Protein AF-A0A4W5LBH8-F1 (afdb_monomer_lite)

Foldseek 3Di:
DDDDDPPPDPPPDDDDQDDDPAAWQDKWAFPVRQKMWTAGPVGDIWMARVVVSDTDPDPVVPVPGHTQWDFDCDDQQHVQVAAPPDPPQQWRTKTADNVQFKMWTAGPVRKIKIFTTSNRDHPGDIDID

Radius of gyration: 18.63 Å; chains: 1; bounding box: 67×42×38 Å

Secondary structure (DSSP, 8-state):
--------------------SS-EEEEEEBTTSS-EEEEETT--EEEEEGGGTEEE--HHHHHT--BS----SSSTTTGGGSPTT--S-SEEEEEE-TTSSEEEEEETTS-EEEEESS--SSS---EE-

pLDDT: mean 84.15, std 15.4, range [32.81, 96.06]

InterPro domains:
  IPR001680 WD40 repeat [PS50082] (17-48)
  IPR015943 WD40/YVTN repeat-li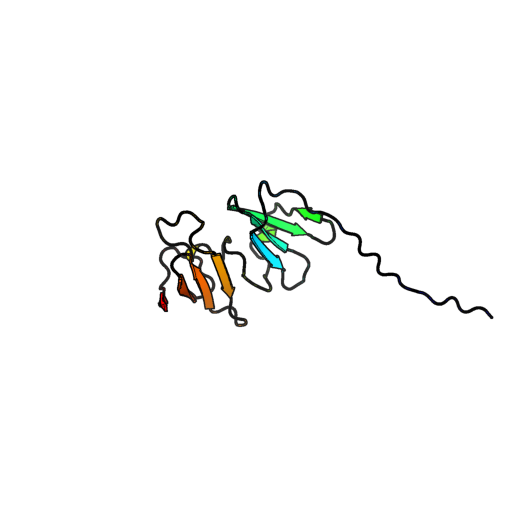ke-containing domain superfamily [G3DSA:2.130.10.10] (5-129)
  IPR036322 WD40-repeat-containing domain superfamily [SSF50978] (19-122)
  IPR050630 WD repeat Echinoderm Microtubule-associated Protein-like [PTHR13720] (16-124)
  IPR055442 EML-like, second beta-propeller domain [PF23414] (14-124)

Sequence (129 aa):
SCIPSLSVSHSLSLSVSQGHSSFITHLDWSVDSQYLVSNSGDYEILYWIPSVCKQVVSVETTRDIPWAMSNCTLGFQVFGLWPDGSDGTDINAVSRSNEKRLLVTGDDFGKVHLFSFPCSQFRVRLKIY

Structure (mmCIF, N/CA/C/O backbone):
data_AF-A0A4W5LBH8-F1
#
_entry.id   AF-A0A4W5LBH8-F1
#
loop_
_atom_site.group_PDB
_atom_site.id
_atom_site.type_symbol
_atom_site.label_atom_id
_atom_site.label_alt_id
_atom_site.label_comp_id
_atom_site.label_asym_id
_atom_site.label_entity_id
_atom_site.label_seq_id
_atom_site.pdbx_PDB_ins_code
_atom_site.Cartn_x
_atom_site.Cartn_y
_atom_site.Cartn_z
_atom_site.occupancy
_atom_site.B_iso_or_equiv
_atom_site.auth_seq_id
_atom_site.auth_comp_id
_atom_site.auth_asym_id
_atom_site.auth_atom_id
_atom_site.pdbx_PDB_model_num
ATOM 1 N N . SER A 1 1 ? -48.764 25.927 12.283 1.00 36.28 1 SER A N 1
ATOM 2 C CA . SER A 1 1 ? -48.068 24.645 12.506 1.00 36.28 1 SER A CA 1
ATOM 3 C C . SER A 1 1 ? -46.775 24.665 11.709 1.00 36.28 1 SER A C 1
ATOM 5 O O . SER A 1 1 ? -46.794 24.440 10.509 1.00 36.28 1 SER A O 1
ATOM 7 N N . CYS A 1 2 ? -45.662 25.034 12.344 1.00 32.81 2 CYS A N 1
ATOM 8 C CA . CYS A 1 2 ? -44.355 25.043 11.687 1.00 32.81 2 CYS A CA 1
ATOM 9 C C . CYS A 1 2 ? -43.719 23.659 11.845 1.00 32.81 2 CYS A C 1
ATOM 11 O O . CYS A 1 2 ? -43.471 23.228 12.968 1.00 32.81 2 CYS A O 1
ATOM 13 N N . ILE A 1 3 ? -43.486 22.964 10.732 1.00 41.03 3 ILE A N 1
ATOM 14 C CA . ILE A 1 3 ? -42.629 21.776 10.676 1.00 41.03 3 ILE A CA 1
ATOM 15 C C . ILE A 1 3 ? -41.201 22.300 10.473 1.00 41.03 3 ILE A C 1
ATOM 17 O O . ILE A 1 3 ? -40.972 22.978 9.470 1.00 41.03 3 ILE A O 1
ATOM 21 N N . PRO A 1 4 ? -40.235 22.041 11.369 1.00 47.84 4 PRO A N 1
ATOM 22 C CA . PRO A 1 4 ? -38.850 22.346 11.064 1.00 47.84 4 PRO A CA 1
ATOM 23 C C . PRO A 1 4 ? -38.328 21.287 10.090 1.00 47.84 4 PRO A C 1
ATOM 25 O O . PRO A 1 4 ? -38.247 20.103 10.412 1.00 47.84 4 PRO A O 1
ATOM 28 N N . SER A 1 5 ? -37.986 21.720 8.879 1.00 47.28 5 SER A N 1
ATOM 29 C CA . SER A 1 5 ? -37.189 20.944 7.935 1.00 47.28 5 SER A CA 1
ATOM 30 C C . SER A 1 5 ? -35.798 20.717 8.534 1.00 47.28 5 SER A C 1
ATOM 32 O O . SER A 1 5 ? -35.002 21.656 8.615 1.00 47.28 5 SER A O 1
ATOM 34 N N . LEU A 1 6 ? -35.493 19.488 8.960 1.00 41.88 6 LEU A N 1
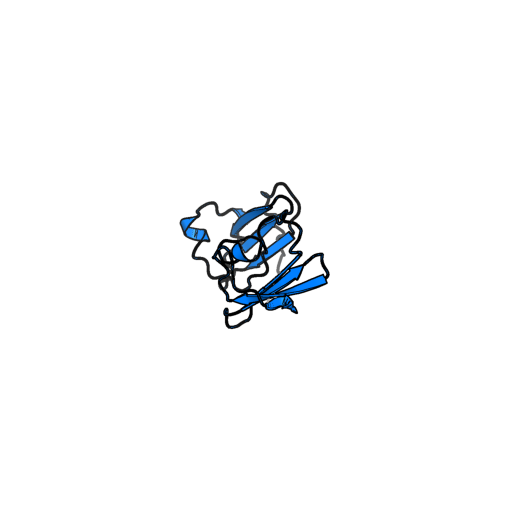ATOM 35 C CA . LEU A 1 6 ? -34.121 19.082 9.266 1.00 41.88 6 LEU A CA 1
ATOM 36 C C . LEU A 1 6 ? -33.318 19.045 7.962 1.00 41.88 6 LEU A C 1
ATOM 38 O O . LEU A 1 6 ? -33.321 18.059 7.231 1.00 41.88 6 LEU A O 1
ATOM 42 N N . SER A 1 7 ? -32.614 20.136 7.677 1.00 44.62 7 SER A N 1
ATOM 43 C CA . SER A 1 7 ? -31.465 20.111 6.781 1.00 44.62 7 SER A CA 1
ATOM 44 C C . SER A 1 7 ? -30.305 19.481 7.549 1.00 44.62 7 SER A C 1
ATOM 46 O O . SER A 1 7 ? -29.647 20.157 8.339 1.00 44.62 7 SER A O 1
ATOM 48 N N . VAL A 1 8 ? -30.055 18.187 7.344 1.00 46.69 8 VAL A N 1
ATOM 49 C CA . VAL A 1 8 ? -28.804 17.557 7.785 1.00 46.69 8 VAL A CA 1
ATOM 50 C C . VAL A 1 8 ? -27.701 18.071 6.864 1.00 46.69 8 VAL A C 1
ATOM 52 O O . VAL A 1 8 ? -27.470 17.543 5.780 1.00 46.69 8 VAL A O 1
ATOM 55 N N . SER A 1 9 ? -27.042 19.154 7.267 1.00 46.34 9 SER A N 1
ATOM 56 C CA . SER A 1 9 ? -25.793 19.568 6.643 1.00 46.34 9 SER A CA 1
ATOM 57 C C . SER A 1 9 ? -24.721 18.559 7.048 1.00 46.34 9 SER A C 1
ATOM 59 O O . SER A 1 9 ? -24.291 18.552 8.201 1.00 46.34 9 SER A O 1
ATOM 61 N N . HIS A 1 10 ? -24.288 17.699 6.126 1.00 48.00 10 HIS A N 1
ATOM 62 C CA . HIS A 1 10 ? -23.054 16.940 6.309 1.00 48.00 10 HIS A CA 1
ATOM 63 C C . HIS A 1 10 ? -21.887 17.933 6.326 1.00 48.00 10 HIS A C 1
ATOM 65 O O . HIS A 1 10 ? -21.356 18.313 5.284 1.00 48.00 10 HIS A O 1
ATOM 71 N N . SER A 1 11 ? -21.510 18.406 7.512 1.00 52.22 11 SER A N 1
ATOM 72 C CA . SER A 1 11 ? -20.252 19.115 7.698 1.00 52.22 11 SER A CA 1
ATOM 73 C C . SER A 1 11 ? -19.123 18.105 7.508 1.00 52.22 11 SER A C 1
ATOM 75 O O . SER A 1 11 ? -18.891 17.262 8.373 1.00 52.22 11 SER A O 1
ATOM 77 N N . LEU A 1 12 ? -18.437 18.165 6.368 1.00 51.41 12 LEU A N 1
ATOM 78 C CA . LEU A 1 12 ? -17.169 17.471 6.167 1.00 51.41 12 LEU A CA 1
ATOM 79 C C . LEU A 1 12 ? -16.135 18.100 7.109 1.00 51.41 12 LEU A C 1
ATOM 81 O O . LEU A 1 12 ? -15.561 19.144 6.807 1.00 51.41 12 LEU A O 1
ATOM 85 N N . SER A 1 13 ? -15.923 17.493 8.275 1.00 56.69 13 SER A N 1
ATOM 86 C CA . SER A 1 13 ? -14.786 17.826 9.128 1.00 56.69 13 SER A CA 1
ATOM 87 C C . SER A 1 13 ? -13.535 17.220 8.500 1.00 56.69 13 SER A C 1
ATOM 89 O O . SER A 1 13 ? -13.330 16.008 8.549 1.00 56.69 13 SER A O 1
ATOM 91 N N . LEU A 1 14 ? -12.710 18.060 7.878 1.00 58.81 14 LEU A N 1
ATOM 92 C CA . LEU A 1 14 ? -11.389 17.655 7.413 1.00 58.81 14 LEU A CA 1
ATOM 93 C C . LEU A 1 14 ? -10.477 17.543 8.636 1.00 58.81 14 LEU A C 1
ATOM 95 O O . LEU A 1 14 ? -10.216 18.528 9.324 1.00 58.81 14 LEU A O 1
ATOM 99 N N . SER A 1 15 ? -10.019 16.334 8.931 1.00 62.72 15 SER A N 1
ATOM 100 C CA . SER A 1 15 ? -9.021 16.077 9.966 1.00 62.72 15 SER A CA 1
ATOM 101 C C . SER A 1 15 ? -7.779 15.480 9.312 1.00 62.72 15 SER A C 1
ATOM 103 O O . SER A 1 15 ? -7.879 14.695 8.371 1.00 62.72 15 SER A O 1
ATOM 105 N N . VAL A 1 16 ? -6.604 15.919 9.762 1.00 72.88 16 VAL A N 1
ATOM 106 C CA . VAL A 1 16 ? -5.318 15.569 9.149 1.00 72.88 16 VAL A CA 1
ATOM 107 C C . VAL A 1 16 ? -4.614 14.558 10.041 1.00 72.88 16 VAL A C 1
ATOM 109 O O . VAL A 1 16 ? -4.325 14.848 11.199 1.00 72.88 16 VAL A O 1
ATOM 112 N N . SER A 1 17 ? -4.317 13.382 9.494 1.00 75.25 17 SER A N 1
ATOM 113 C CA . SER A 1 17 ? -3.412 12.429 10.138 1.00 75.25 17 SER A CA 1
ATOM 114 C C . SER A 1 17 ? -1.973 12.836 9.813 1.00 75.25 17 SER A C 1
ATOM 116 O O . SER A 1 17 ? -1.573 12.799 8.652 1.00 75.25 17 SER A O 1
ATOM 118 N N . GLN A 1 18 ? -1.218 13.285 10.820 1.00 82.31 18 GLN A N 1
ATOM 119 C CA . GLN A 1 18 ? 0.206 13.620 10.694 1.00 82.31 18 GLN A CA 1
ATOM 120 C C . GLN A 1 18 ? 1.053 12.486 11.271 1.00 82.31 18 GLN A C 1
ATOM 122 O O . GLN A 1 18 ? 0.728 11.957 12.333 1.00 82.31 18 GLN A O 1
ATOM 127 N N . GLY A 1 19 ? 2.141 12.127 10.590 1.00 86.50 19 GLY A N 1
ATOM 128 C CA . GLY A 1 19 ? 3.105 11.158 11.117 1.00 86.50 19 GLY A CA 1
ATOM 129 C C . GLY A 1 19 ? 4.148 10.688 10.111 1.00 86.50 19 GLY A C 1
ATOM 130 O O . GLY A 1 19 ? 5.246 10.356 10.529 1.00 86.50 19 GLY A O 1
ATOM 131 N N . HIS A 1 20 ? 3.842 10.714 8.812 1.00 92.50 20 HIS A N 1
ATOM 132 C CA . HIS A 1 20 ? 4.854 10.445 7.793 1.00 92.50 20 HIS A CA 1
ATOM 133 C C . HIS A 1 20 ? 5.903 11.558 7.726 1.00 92.50 20 HIS A C 1
ATOM 135 O O . HIS A 1 20 ? 5.557 12.740 7.823 1.00 92.50 20 HIS A O 1
ATOM 141 N N . SER A 1 21 ? 7.160 11.175 7.507 1.00 91.56 21 SER A N 1
ATOM 142 C CA . SER A 1 21 ? 8.287 12.112 7.368 1.00 91.56 21 SER A CA 1
ATOM 143 C C . SER A 1 21 ? 8.516 12.567 5.915 1.00 91.56 21 SER A C 1
ATOM 145 O O . SER A 1 21 ? 9.307 13.478 5.663 1.00 91.56 21 SER A O 1
ATOM 147 N N . SER A 1 22 ? 7.777 11.985 4.964 1.00 93.88 22 SER A N 1
ATOM 148 C CA . SER A 1 22 ? 7.819 12.296 3.531 1.00 93.88 22 SER A CA 1
ATOM 149 C C . SER A 1 22 ? 6.417 12.304 2.893 1.00 93.88 22 SER A C 1
ATOM 151 O O . SER A 1 22 ? 5.394 12.180 3.570 1.00 93.88 22 SER A O 1
ATOM 153 N N . PHE A 1 23 ? 6.351 12.486 1.572 1.00 92.06 23 PHE A N 1
ATOM 154 C CA . PHE A 1 23 ? 5.110 12.457 0.795 1.00 92.06 23 PHE A CA 1
ATOM 155 C C . PHE A 1 23 ? 4.512 11.044 0.730 1.00 92.06 23 PHE A C 1
ATOM 157 O O . PHE A 1 23 ? 5.239 10.054 0.680 1.00 92.06 23 PHE A O 1
ATOM 164 N N . ILE A 1 24 ? 3.179 10.953 0.697 1.00 94.06 24 ILE A N 1
ATOM 165 C CA . ILE A 1 24 ? 2.450 9.685 0.544 1.00 94.06 24 ILE A CA 1
ATOM 166 C C . ILE A 1 24 ? 2.546 9.210 -0.905 1.00 94.06 24 ILE A C 1
ATOM 168 O O . ILE A 1 24 ? 2.313 9.992 -1.826 1.00 94.06 24 ILE A O 1
ATOM 172 N N . THR A 1 25 ? 2.839 7.928 -1.100 1.00 94.94 25 THR A N 1
ATOM 173 C CA . THR A 1 25 ? 2.907 7.291 -2.421 1.00 94.94 25 THR A CA 1
ATOM 174 C C . THR A 1 25 ? 1.693 6.406 -2.681 1.00 94.94 25 THR A C 1
ATOM 176 O O . THR A 1 25 ? 1.112 6.463 -3.760 1.00 94.94 25 THR A O 1
ATOM 179 N N . HIS A 1 26 ? 1.284 5.613 -1.689 1.00 95.50 26 HIS A N 1
ATOM 180 C CA . HIS A 1 26 ? 0.218 4.620 -1.825 1.00 95.50 26 HIS A CA 1
ATOM 181 C C . HIS A 1 26 ? -0.623 4.540 -0.561 1.00 95.50 26 HIS A C 1
ATOM 183 O O . HIS A 1 26 ? -0.178 4.921 0.526 1.00 95.50 26 HIS A O 1
ATOM 189 N N . LEU A 1 27 ? -1.850 4.042 -0.708 1.00 95.44 27 LEU A N 1
ATOM 190 C CA . LEU A 1 27 ? -2.808 3.980 0.381 1.00 95.44 27 LEU A CA 1
ATOM 191 C C . LEU A 1 27 ? -3.861 2.897 0.112 1.00 95.44 27 LEU A C 1
ATOM 193 O O . LEU A 1 27 ? -4.407 2.830 -0.989 1.00 95.44 27 LEU A O 1
ATOM 197 N N . ASP A 1 28 ? -4.171 2.082 1.120 1.00 95.75 28 ASP A N 1
ATOM 198 C CA . ASP A 1 28 ? -5.206 1.047 1.050 1.00 95.75 28 ASP A CA 1
ATOM 199 C C . ASP A 1 28 ? -6.140 1.094 2.261 1.00 95.75 28 ASP A C 1
ATOM 201 O O . ASP A 1 28 ? -5.725 1.287 3.407 1.00 95.75 28 ASP A O 1
ATOM 205 N N . TRP A 1 29 ? -7.425 0.859 1.999 1.00 95.88 29 TRP A N 1
ATOM 206 C CA . TRP A 1 29 ? -8.448 0.706 3.027 1.00 95.88 29 TRP A CA 1
ATOM 207 C C . TRP A 1 29 ? -8.612 -0.756 3.429 1.00 95.88 29 TRP A C 1
ATOM 209 O O . TRP A 1 29 ? -8.522 -1.677 2.614 1.00 95.88 29 TRP A O 1
ATOM 219 N N . SER A 1 30 ? -8.901 -0.968 4.704 1.00 95.81 30 SER A N 1
ATOM 220 C CA . SER A 1 30 ? -9.431 -2.233 5.219 1.00 95.81 30 SER A CA 1
ATOM 221 C C . SER A 1 30 ? -10.832 -2.522 4.666 1.00 95.81 30 SER A C 1
ATOM 223 O O . SER A 1 30 ? -11.572 -1.612 4.295 1.00 95.81 30 SER A O 1
ATOM 225 N N . VAL A 1 31 ? -11.211 -3.802 4.611 1.00 95.25 31 VAL A N 1
ATOM 226 C CA . VAL A 1 31 ? -12.531 -4.244 4.113 1.00 95.25 31 VAL A CA 1
ATOM 227 C C . VAL A 1 31 ? -13.686 -3.643 4.921 1.00 95.25 31 VAL A C 1
ATOM 229 O O . VAL A 1 31 ? -14.733 -3.337 4.358 1.00 95.25 31 VAL A O 1
ATOM 232 N N . ASP A 1 32 ? -13.499 -3.448 6.226 1.00 95.31 32 ASP A N 1
ATOM 233 C CA . ASP A 1 32 ? -14.486 -2.859 7.140 1.00 95.31 32 ASP A CA 1
ATOM 234 C C . ASP A 1 32 ? -14.432 -1.320 7.196 1.00 95.31 32 ASP A C 1
ATOM 236 O O . ASP A 1 32 ? -15.195 -0.692 7.936 1.00 95.31 32 ASP A O 1
ATOM 240 N N . SER A 1 33 ? -13.542 -0.705 6.406 1.00 95.56 33 SER A N 1
ATOM 241 C CA . SER A 1 33 ? -13.295 0.740 6.363 1.00 95.56 33 SER A CA 1
ATOM 242 C C . SER A 1 33 ? -12.882 1.360 7.710 1.00 95.56 33 SER A C 1
ATOM 244 O O . SER A 1 33 ? -12.963 2.578 7.869 1.00 95.56 33 SER A O 1
ATOM 246 N N . GLN A 1 34 ? -12.437 0.559 8.686 1.00 95.12 34 GLN A N 1
ATOM 247 C CA . GLN A 1 34 ? -12.022 1.048 10.011 1.00 95.12 34 GLN A CA 1
ATOM 248 C C . GLN A 1 34 ? -10.550 1.448 10.068 1.00 95.12 34 GLN A C 1
ATOM 250 O O . GLN A 1 34 ? -10.153 2.267 10.897 1.00 95.12 34 GLN A O 1
ATOM 255 N N . TYR A 1 35 ? -9.751 0.873 9.179 1.00 95.44 35 TYR A N 1
ATOM 256 C CA . TYR A 1 35 ? -8.311 1.059 9.102 1.00 95.44 35 TYR A CA 1
ATOM 257 C C . TYR A 1 35 ? -7.848 1.462 7.712 1.00 95.44 35 TYR A C 1
ATOM 259 O O . TYR A 1 35 ? -8.450 1.099 6.695 1.00 95.44 35 TYR A O 1
ATOM 267 N N . LEU A 1 36 ? -6.721 2.155 7.697 1.00 95.50 36 LEU A N 1
ATOM 268 C CA . LEU A 1 36 ? -6.036 2.623 6.507 1.00 95.50 36 LEU A CA 1
ATOM 269 C C . LEU A 1 36 ? -4.542 2.346 6.671 1.00 95.50 36 LEU A C 1
ATOM 271 O O . LEU A 1 36 ? -3.999 2.553 7.755 1.00 95.50 36 LEU A O 1
ATOM 275 N N . VAL A 1 37 ? -3.889 1.862 5.620 1.00 95.75 37 VAL A N 1
ATOM 276 C CA . VAL A 1 37 ? -2.426 1.752 5.537 1.00 95.75 37 VAL A CA 1
ATOM 277 C C . VAL A 1 37 ? -1.918 2.713 4.475 1.00 95.75 37 VAL A C 1
ATOM 279 O O . VAL A 1 37 ? -2.573 2.887 3.449 1.00 95.75 37 VAL A O 1
ATOM 282 N N . SER A 1 38 ? -0.772 3.340 4.717 1.00 95.81 38 SER A N 1
ATOM 283 C CA . SER A 1 38 ? -0.114 4.236 3.768 1.00 95.81 38 SER A CA 1
ATOM 284 C C . SER A 1 38 ? 1.368 3.912 3.619 1.00 95.81 38 SER A C 1
ATOM 286 O O . SER A 1 38 ? 2.027 3.474 4.566 1.0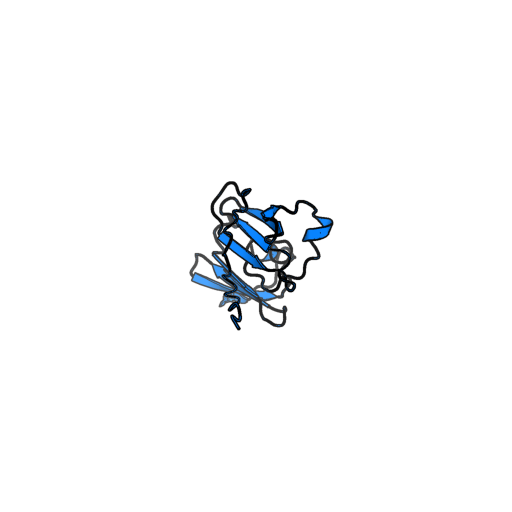0 95.81 38 SER A O 1
ATOM 288 N N . ASN A 1 39 ? 1.886 4.131 2.413 1.00 96.06 39 ASN A N 1
ATOM 289 C CA . ASN A 1 39 ? 3.315 4.126 2.118 1.00 96.06 39 ASN A CA 1
ATOM 290 C C . ASN A 1 39 ? 3.777 5.551 1.824 1.00 96.06 39 ASN A C 1
ATOM 292 O O . ASN A 1 39 ? 3.031 6.329 1.224 1.00 96.06 39 ASN A O 1
ATOM 296 N N . SER A 1 40 ? 5.007 5.876 2.204 1.00 94.56 40 SER A N 1
ATOM 297 C CA . SER A 1 40 ? 5.645 7.158 1.899 1.00 94.56 40 SER A CA 1
ATOM 298 C C . SER A 1 40 ? 6.884 7.008 1.019 1.00 94.56 40 SER A C 1
ATOM 300 O O . SER A 1 40 ? 7.394 5.906 0.813 1.00 94.56 40 SER A O 1
ATOM 302 N N . GLY A 1 41 ? 7.362 8.132 0.476 1.00 92.19 41 GLY A N 1
ATOM 303 C CA . GLY A 1 41 ? 8.542 8.192 -0.394 1.00 92.19 41 GLY A CA 1
ATOM 304 C C . GLY A 1 41 ? 9.878 7.918 0.306 1.00 92.19 41 GLY A C 1
ATOM 305 O O . GLY A 1 41 ? 10.887 7.743 -0.362 1.00 92.19 41 GLY A O 1
ATOM 306 N N . ASP A 1 42 ? 9.895 7.880 1.637 1.00 91.81 42 ASP A N 1
ATOM 307 C CA . ASP A 1 42 ? 11.022 7.456 2.479 1.00 91.81 42 ASP A CA 1
ATOM 308 C C . ASP A 1 42 ? 10.837 6.037 3.048 1.00 91.81 42 ASP A C 1
ATOM 310 O O . ASP A 1 42 ? 11.522 5.642 3.990 1.00 91.81 42 ASP A O 1
ATOM 314 N N . TYR A 1 43 ? 9.938 5.255 2.440 1.00 91.69 43 TYR A N 1
ATOM 315 C CA . TYR A 1 43 ? 9.715 3.833 2.712 1.00 91.69 43 TYR A CA 1
ATOM 316 C C . TYR A 1 43 ? 9.073 3.496 4.066 1.00 91.69 43 TYR A C 1
ATOM 318 O O . TYR A 1 43 ? 9.160 2.355 4.529 1.00 91.69 43 TYR A O 1
ATOM 326 N N . GLU A 1 44 ? 8.374 4.440 4.700 1.00 93.69 44 GLU A N 1
ATOM 327 C CA . GLU A 1 44 ? 7.597 4.148 5.906 1.00 93.69 44 GLU A CA 1
ATOM 328 C C . GLU A 1 44 ? 6.270 3.459 5.555 1.00 93.69 44 GLU A C 1
ATOM 330 O O . GLU A 1 44 ? 5.605 3.778 4.565 1.00 93.69 44 GLU A O 1
ATOM 335 N N . ILE A 1 45 ? 5.845 2.540 6.423 1.00 94.56 45 ILE A N 1
ATOM 336 C CA . ILE A 1 45 ? 4.517 1.922 6.382 1.00 94.56 45 ILE A CA 1
ATOM 337 C C . ILE A 1 45 ? 3.792 2.317 7.661 1.00 94.56 45 ILE A C 1
ATOM 339 O O . ILE A 1 45 ? 4.134 1.827 8.740 1.00 94.56 45 ILE A O 1
ATOM 343 N N . LEU A 1 46 ? 2.791 3.188 7.548 1.00 95.12 46 LEU A N 1
ATOM 344 C CA . LEU A 1 46 ? 1.997 3.630 8.692 1.00 95.12 46 LEU A CA 1
ATOM 345 C C . LEU A 1 46 ? 0.551 3.145 8.583 1.00 95.12 46 LEU A C 1
ATOM 347 O O . LEU A 1 46 ? -0.002 3.007 7.494 1.00 95.12 46 LEU A O 1
ATOM 351 N N . TYR A 1 47 ? -0.055 2.891 9.741 1.00 95.38 47 TYR A N 1
ATOM 352 C CA . TYR A 1 47 ? -1.429 2.416 9.874 1.00 95.38 47 TYR A CA 1
ATOM 353 C C . TYR A 1 47 ? -2.250 3.419 10.674 1.00 95.38 47 TYR A C 1
ATOM 355 O O . TYR A 1 47 ? -1.745 4.034 11.614 1.00 95.38 47 TYR A O 1
ATOM 363 N N . TRP A 1 48 ? -3.530 3.552 10.343 1.00 95.19 48 TRP A N 1
ATOM 364 C CA . TRP A 1 48 ? -4.376 4.626 10.853 1.00 95.19 48 TRP A CA 1
ATOM 365 C C . TRP A 1 48 ? -5.781 4.135 11.172 1.00 95.19 48 TRP A C 1
ATOM 367 O O . TRP A 1 48 ? -6.314 3.276 10.474 1.00 95.19 48 TRP A O 1
ATOM 377 N N . ILE A 1 49 ? -6.393 4.747 12.186 1.00 94.50 49 ILE A N 1
ATOM 378 C CA . ILE A 1 49 ? -7.842 4.767 12.396 1.00 94.50 49 ILE A CA 1
ATOM 379 C C . ILE A 1 49 ? -8.320 6.150 11.929 1.00 94.50 49 ILE A C 1
ATOM 381 O O . ILE A 1 49 ? -8.224 7.122 12.691 1.00 94.50 49 ILE A O 1
ATOM 385 N N . PRO A 1 50 ? -8.788 6.281 10.677 1.00 91.19 50 PRO A N 1
ATOM 386 C CA . PRO A 1 50 ? -9.068 7.578 10.068 1.00 91.19 50 PRO A CA 1
ATOM 387 C C . PRO A 1 50 ? -10.227 8.313 10.746 1.00 91.19 50 PRO A C 1
ATOM 389 O O . PRO A 1 50 ? -10.195 9.538 10.822 1.00 91.19 50 PRO A O 1
ATOM 392 N N . SER A 1 51 ? -11.196 7.590 11.323 1.00 89.88 51 SER A N 1
ATOM 393 C CA . SER A 1 51 ? -12.347 8.175 12.033 1.00 89.88 51 SER A CA 1
ATOM 394 C C . SER A 1 51 ? -11.960 9.041 13.236 1.00 89.88 51 SER A C 1
ATOM 396 O O . SER A 1 51 ? -12.705 9.945 13.602 1.00 89.88 51 SER A O 1
ATOM 398 N N . VAL A 1 52 ? -10.791 8.789 13.833 1.00 90.19 52 VAL A N 1
ATOM 399 C CA . VAL A 1 52 ? -10.244 9.566 14.959 1.00 90.19 52 VAL A CA 1
ATOM 400 C C . VAL A 1 52 ? -8.855 10.143 14.662 1.00 90.19 52 VAL A C 1
ATOM 402 O O . VAL A 1 52 ? -8.197 10.637 15.573 1.00 90.19 52 VAL A O 1
ATOM 405 N N . CYS A 1 53 ? -8.394 10.057 13.406 1.00 89.12 53 CYS A N 1
ATOM 406 C CA . CYS A 1 53 ? -7.071 10.505 12.946 1.00 89.12 53 CYS A CA 1
ATOM 407 C C . CYS A 1 53 ? -5.913 10.051 13.846 1.00 89.12 53 CYS A C 1
ATOM 409 O O . CYS A 1 53 ? -4.999 10.816 14.155 1.00 89.12 53 CYS A O 1
ATOM 411 N N . LYS A 1 54 ? -5.963 8.789 14.288 1.00 91.12 54 LYS A N 1
ATOM 412 C CA . LYS A 1 54 ? -4.962 8.213 15.190 1.00 91.12 54 LYS A CA 1
ATOM 413 C C . LYS A 1 54 ? -4.134 7.159 14.475 1.00 91.12 54 LYS A C 1
ATOM 415 O O . LYS A 1 54 ? -4.683 6.259 13.843 1.00 91.12 54 LYS A O 1
ATOM 420 N N . GLN A 1 55 ? -2.820 7.231 14.644 1.00 93.44 55 GLN A N 1
ATOM 421 C CA . GLN A 1 55 ? -1.905 6.194 14.185 1.00 93.44 55 GLN A CA 1
ATOM 422 C C . GLN A 1 55 ? -2.040 4.919 15.035 1.00 93.44 55 GLN A C 1
ATOM 424 O O . GLN A 1 55 ? -2.115 4.971 16.268 1.00 93.44 55 GLN A O 1
ATOM 429 N N . VAL A 1 56 ? -2.041 3.762 14.376 1.00 93.69 56 VAL A N 1
ATOM 430 C CA . VAL A 1 56 ? -1.990 2.439 15.003 1.00 93.69 56 VAL A CA 1
ATOM 431 C C . VAL A 1 56 ? -0.549 1.946 14.978 1.00 93.69 56 VAL A C 1
ATOM 433 O O . VAL A 1 56 ? 0.012 1.703 13.916 1.00 93.69 56 VAL A O 1
ATOM 436 N N . VAL A 1 57 ? 0.043 1.782 16.159 1.00 91.38 57 VAL A N 1
ATOM 437 C CA . VAL A 1 57 ? 1.435 1.313 16.321 1.00 91.38 57 VAL A CA 1
ATOM 438 C C . VAL A 1 57 ? 1.533 -0.169 16.701 1.00 91.38 57 VAL A C 1
ATOM 440 O O . VAL A 1 57 ? 2.619 -0.740 16.711 1.00 91.38 57 VAL A O 1
ATOM 443 N N . SER A 1 58 ? 0.403 -0.806 17.025 1.00 90.75 58 SER A N 1
ATOM 444 C CA . SER A 1 58 ? 0.350 -2.219 17.413 1.00 90.75 58 SER A CA 1
ATOM 445 C C . SER A 1 58 ? 0.498 -3.128 16.193 1.00 90.75 58 SER A C 1
ATOM 447 O O . SER A 1 58 ? -0.420 -3.229 15.381 1.00 90.75 58 SER A O 1
ATOM 449 N N . VAL A 1 59 ? 1.632 -3.826 16.097 1.00 83.62 59 VAL A N 1
ATOM 450 C CA . VAL A 1 59 ? 1.915 -4.791 15.020 1.00 83.62 59 VAL A CA 1
ATOM 451 C C . VAL A 1 59 ? 0.939 -5.969 15.043 1.00 83.62 59 VAL A C 1
ATOM 453 O O . VAL A 1 59 ? 0.496 -6.423 13.991 1.00 83.62 59 VAL A O 1
ATOM 456 N N . GLU A 1 60 ? 0.571 -6.449 16.233 1.00 85.56 60 GLU A N 1
ATOM 457 C CA . GLU A 1 60 ? -0.388 -7.551 16.392 1.00 85.56 60 GLU A CA 1
ATOM 458 C C . GLU A 1 60 ? -1.750 -7.194 15.795 1.00 85.56 60 GLU A C 1
ATOM 460 O O . GLU A 1 60 ? -2.395 -8.029 15.169 1.00 85.56 60 GLU A O 1
ATOM 465 N N . THR A 1 61 ? -2.165 -5.933 15.942 1.00 86.25 61 THR A N 1
ATOM 466 C CA . THR A 1 61 ? -3.411 -5.441 15.356 1.00 86.25 61 THR A CA 1
ATOM 467 C C . THR A 1 61 ? -3.294 -5.303 13.845 1.00 86.25 61 THR A C 1
ATOM 469 O O . THR A 1 61 ? -4.213 -5.698 13.140 1.00 86.25 61 THR A O 1
ATOM 472 N N . THR A 1 62 ? -2.193 -4.744 13.334 1.00 87.44 62 THR A N 1
ATOM 473 C CA . THR A 1 62 ? -2.088 -4.345 11.922 1.00 87.44 62 THR A CA 1
ATOM 474 C C . THR A 1 62 ? -1.751 -5.489 10.971 1.00 87.44 62 THR A C 1
ATOM 476 O O . THR A 1 62 ? -2.144 -5.441 9.805 1.00 87.44 62 THR A O 1
ATOM 479 N N . ARG A 1 63 ? -1.076 -6.540 11.455 1.00 85.62 63 ARG A N 1
ATOM 480 C CA . ARG A 1 63 ? -0.672 -7.701 10.645 1.00 85.62 63 ARG A CA 1
ATOM 481 C C . ARG A 1 63 ? -1.858 -8.456 10.045 1.00 85.62 63 ARG A C 1
ATOM 483 O O . ARG A 1 63 ? -1.790 -8.877 8.892 1.00 85.62 63 ARG A O 1
ATOM 490 N N . ASP A 1 64 ? -2.918 -8.627 10.830 1.00 87.31 64 ASP A N 1
ATOM 491 C CA . ASP A 1 64 ? -4.031 -9.523 10.503 1.00 87.31 64 ASP A CA 1
ATOM 492 C C . ASP A 1 64 ? -5.251 -8.765 9.929 1.00 87.31 64 ASP A C 1
ATOM 494 O O . ASP A 1 64 ? -6.319 -9.348 9.734 1.00 87.31 64 ASP A O 1
ATOM 498 N N . ILE A 1 65 ? -5.095 -7.471 9.607 1.00 91.81 65 ILE A N 1
ATOM 499 C CA . ILE A 1 65 ? -6.155 -6.655 8.998 1.00 91.81 65 ILE A CA 1
ATOM 500 C C . ILE A 1 65 ? -6.437 -7.141 7.567 1.00 91.81 65 ILE A C 1
ATOM 502 O O . ILE A 1 65 ? -5.532 -7.172 6.725 1.00 91.81 65 ILE A O 1
ATOM 506 N N . PRO A 1 66 ? -7.697 -7.474 7.229 1.00 92.38 66 PRO A N 1
ATOM 507 C CA . PRO A 1 66 ? -8.070 -7.775 5.858 1.00 92.38 66 PRO A CA 1
ATOM 508 C C . PRO A 1 66 ? -8.170 -6.482 5.037 1.00 92.38 66 PRO A C 1
ATOM 510 O O . PRO A 1 66 ? -9.110 -5.701 5.186 1.00 92.38 66 PRO A O 1
ATOM 513 N N . TRP A 1 67 ? -7.227 -6.282 4.117 1.00 93.19 67 TRP A N 1
ATOM 514 C CA . TRP A 1 67 ? -7.229 -5.145 3.192 1.00 93.19 67 TRP A CA 1
ATOM 515 C C . TRP A 1 67 ? -8.187 -5.355 2.008 1.00 93.19 67 TRP A C 1
ATOM 517 O O . TRP A 1 67 ? -8.241 -6.439 1.399 1.00 93.19 67 TRP A O 1
ATOM 527 N N . ALA A 1 68 ? -8.956 -4.311 1.685 1.00 92.06 68 ALA A N 1
ATOM 528 C CA . ALA A 1 68 ? -9.894 -4.297 0.565 1.00 92.06 68 ALA A CA 1
ATOM 529 C C . ALA A 1 68 ? -9.141 -4.392 -0.766 1.00 92.06 68 ALA A C 1
ATOM 531 O O . ALA A 1 68 ? -9.434 -5.253 -1.599 1.00 92.06 68 ALA A O 1
ATOM 532 N N . MET A 1 69 ? -8.103 -3.572 -0.909 1.00 84.88 69 MET A N 1
ATOM 533 C CA . MET A 1 69 ? -7.167 -3.575 -2.030 1.00 84.88 69 MET A CA 1
ATOM 534 C C . MET A 1 69 ? -5.746 -3.879 -1.536 1.00 84.88 69 MET A C 1
ATOM 536 O O . MET A 1 69 ? -5.518 -4.081 -0.343 1.00 84.88 69 MET A O 1
ATOM 540 N N . SER A 1 70 ? -4.813 -4.048 -2.468 1.00 87.69 70 SER A N 1
ATOM 541 C CA . SER A 1 70 ? -3.384 -4.188 -2.162 1.00 87.69 70 SER A CA 1
ATOM 542 C C . SER A 1 70 ? -2.615 -3.446 -3.246 1.00 87.69 70 SER A C 1
ATOM 544 O O . SER A 1 70 ? -2.025 -4.062 -4.133 1.00 87.69 70 SER A O 1
ATOM 546 N N . ASN A 1 71 ? -2.757 -2.125 -3.207 1.00 90.81 71 ASN A N 1
ATOM 547 C CA . ASN A 1 71 ? -2.105 -1.166 -4.084 1.00 90.81 71 ASN A CA 1
ATOM 548 C C . ASN A 1 71 ? -0.830 -0.592 -3.450 1.00 90.81 71 ASN A C 1
ATOM 550 O O . ASN A 1 71 ? -0.004 -0.039 -4.162 1.00 90.81 71 ASN A O 1
ATOM 554 N N . CYS A 1 72 ? -0.642 -0.727 -2.136 1.00 93.44 72 CYS A N 1
ATOM 555 C CA . CYS A 1 72 ? 0.619 -0.418 -1.467 1.00 93.44 72 CYS A CA 1
ATOM 556 C C . CYS A 1 72 ? 1.750 -1.328 -1.966 1.00 93.44 72 CYS A C 1
ATOM 558 O O . CYS A 1 72 ? 1.653 -2.553 -1.869 1.00 93.44 72 CYS A O 1
ATOM 560 N N . THR A 1 73 ? 2.832 -0.732 -2.472 1.00 93.69 73 THR A N 1
ATOM 561 C CA . THR A 1 73 ? 4.030 -1.450 -2.945 1.00 93.69 73 THR A CA 1
ATOM 562 C C . THR A 1 73 ? 4.906 -1.948 -1.793 1.00 93.69 73 THR A C 1
ATOM 564 O O . THR A 1 73 ? 5.705 -2.870 -1.972 1.00 93.69 73 THR A O 1
ATOM 567 N N . LEU A 1 74 ? 4.723 -1.399 -0.589 1.00 91.81 74 LEU A N 1
ATOM 568 C CA . LEU A 1 74 ? 5.411 -1.804 0.632 1.00 91.81 74 LEU A CA 1
ATOM 569 C C . LEU A 1 74 ? 4.420 -2.451 1.605 1.00 91.81 74 LEU A C 1
ATOM 571 O O . LEU A 1 74 ? 3.434 -1.844 2.032 1.00 91.81 74 LEU A O 1
ATOM 575 N N . GLY A 1 75 ? 4.702 -3.693 1.996 1.00 90.81 75 GLY A N 1
ATOM 576 C CA . GLY A 1 75 ? 3.879 -4.436 2.944 1.00 90.81 75 GLY A CA 1
ATOM 577 C C . GLY A 1 75 ? 4.256 -5.911 3.036 1.00 90.81 75 GLY A C 1
ATOM 578 O O . GLY A 1 75 ? 4.826 -6.493 2.116 1.00 90.81 75 GLY A O 1
ATOM 579 N N . PHE A 1 76 ? 3.892 -6.558 4.144 1.00 88.38 76 PHE A N 1
ATOM 580 C CA . PHE A 1 76 ? 4.249 -7.962 4.393 1.00 88.38 76 PHE A CA 1
ATOM 581 C C . PHE A 1 76 ? 3.671 -8.946 3.353 1.00 88.38 76 PHE A C 1
ATOM 583 O O . PHE A 1 76 ? 4.259 -9.981 3.041 1.00 88.38 76 PHE A O 1
ATOM 590 N N . GLN A 1 77 ? 2.513 -8.630 2.776 1.00 89.12 77 GLN A N 1
ATOM 591 C CA . GLN A 1 77 ? 1.865 -9.483 1.772 1.00 89.12 77 GLN A CA 1
ATOM 592 C C . GLN A 1 77 ? 2.474 -9.334 0.367 1.00 89.12 77 GLN A C 1
ATOM 594 O O . GLN A 1 77 ? 2.122 -10.102 -0.529 1.00 89.12 77 GLN A O 1
ATOM 599 N N . VAL A 1 78 ? 3.356 -8.347 0.171 1.00 91.06 78 VAL A N 1
ATOM 600 C CA . VAL A 1 78 ? 3.832 -7.905 -1.147 1.00 91.06 78 VAL A CA 1
ATOM 601 C C . VAL A 1 78 ? 5.346 -7.660 -1.211 1.00 91.06 78 VAL A C 1
ATOM 603 O O . VAL A 1 78 ? 5.856 -7.318 -2.269 1.00 91.06 78 VAL A O 1
ATOM 606 N N . PHE A 1 79 ? 6.106 -7.848 -0.126 1.00 90.38 79 PHE A N 1
ATOM 607 C CA . PHE A 1 79 ? 7.542 -7.524 -0.125 1.00 90.38 79 PHE A CA 1
ATOM 608 C C . PHE A 1 79 ? 8.359 -8.341 -1.140 1.00 90.38 79 PHE A C 1
ATOM 610 O O . PHE A 1 79 ? 9.396 -7.876 -1.596 1.00 90.38 79 PHE A O 1
ATOM 617 N N . GLY A 1 80 ? 7.894 -9.532 -1.527 1.00 89.56 80 GLY A N 1
ATOM 618 C CA . GLY A 1 80 ? 8.545 -10.375 -2.532 1.00 89.56 80 GLY A CA 1
ATOM 619 C C . GLY A 1 80 ? 8.421 -9.859 -3.969 1.00 89.56 80 GLY A C 1
ATOM 620 O O . GLY A 1 80 ? 8.960 -10.487 -4.878 1.00 89.56 80 GLY A O 1
ATOM 621 N N . LEU A 1 81 ? 7.700 -8.753 -4.194 1.00 89.81 81 LEU A N 1
ATOM 622 C CA . LEU A 1 81 ? 7.646 -8.075 -5.491 1.00 89.81 81 LEU A CA 1
ATOM 623 C C . LEU A 1 81 ? 9.000 -7.465 -5.874 1.00 89.81 81 LEU A C 1
ATOM 625 O O . LEU A 1 81 ? 9.333 -7.432 -7.056 1.00 89.81 81 LEU A O 1
ATOM 629 N N . TRP A 1 82 ? 9.766 -7.011 -4.881 1.00 89.19 82 TRP A N 1
ATOM 630 C CA . TRP A 1 82 ? 11.022 -6.294 -5.067 1.00 89.19 82 TRP A CA 1
ATOM 631 C C . TRP A 1 82 ? 12.171 -7.274 -5.364 1.00 89.19 82 TRP A C 1
ATOM 633 O O . TRP A 1 82 ? 12.462 -8.139 -4.530 1.00 89.19 82 TRP A O 1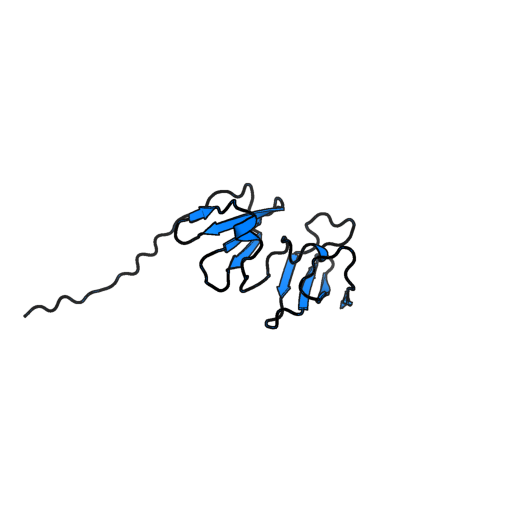
ATOM 643 N N . PRO A 1 83 ? 12.813 -7.193 -6.546 1.00 83.25 83 PRO A N 1
ATOM 644 C CA . PRO A 1 83 ? 13.916 -8.079 -6.904 1.00 83.25 83 PRO A CA 1
ATOM 645 C C . PRO A 1 83 ? 15.203 -7.749 -6.132 1.00 83.25 83 PRO A C 1
ATOM 647 O O . PRO A 1 83 ? 15.392 -6.637 -5.637 1.00 83.25 83 PRO A O 1
ATOM 650 N N . ASP A 1 84 ? 16.116 -8.723 -6.067 1.00 82.12 84 ASP A N 1
ATOM 651 C CA . ASP A 1 84 ? 17.436 -8.537 -5.455 1.00 82.12 84 ASP A CA 1
ATOM 652 C C . ASP A 1 84 ? 18.178 -7.371 -6.139 1.00 82.12 84 ASP A C 1
ATOM 654 O O . ASP A 1 84 ? 18.353 -7.367 -7.358 1.00 82.12 84 ASP A O 1
ATOM 658 N N . GLY A 1 85 ? 18.634 -6.398 -5.346 1.00 80.75 85 GLY A N 1
ATOM 659 C CA . GLY A 1 85 ? 19.340 -5.212 -5.842 1.00 80.75 85 GLY A CA 1
ATOM 660 C C . GLY A 1 85 ? 18.441 -4.043 -6.250 1.00 80.75 85 GLY A C 1
ATOM 661 O O . GLY A 1 85 ? 18.981 -3.032 -6.689 1.00 80.75 85 GLY A O 1
ATOM 662 N N . SER A 1 86 ? 17.119 -4.156 -6.081 1.00 84.62 86 SER A N 1
ATOM 663 C CA . SER A 1 86 ? 16.209 -3.021 -6.240 1.00 84.62 86 SER A CA 1
ATOM 664 C C . SER A 1 86 ? 16.471 -1.941 -5.193 1.00 84.62 86 SER A C 1
ATOM 666 O O . SER A 1 86 ? 16.730 -2.247 -4.026 1.00 84.62 86 SER A O 1
ATOM 668 N N . ASP A 1 87 ? 16.389 -0.678 -5.605 1.00 82.75 87 ASP A N 1
ATOM 669 C CA . ASP A 1 87 ? 16.644 0.482 -4.745 1.00 82.75 87 ASP A CA 1
ATOM 670 C C . ASP A 1 87 ? 15.385 1.040 -4.055 1.00 82.75 87 ASP A C 1
ATOM 672 O O . ASP A 1 87 ? 15.465 2.017 -3.306 1.00 82.75 87 ASP A O 1
ATOM 676 N N . GLY A 1 88 ? 14.233 0.396 -4.277 1.00 82.31 88 GLY A N 1
ATOM 677 C CA . GLY A 1 88 ? 12.937 0.802 -3.737 1.00 82.31 88 GLY A CA 1
ATOM 678 C C . GLY A 1 88 ? 12.149 1.759 -4.637 1.00 82.31 88 GLY A C 1
ATOM 679 O O . GLY A 1 88 ? 10.997 2.052 -4.327 1.00 82.31 88 GLY A O 1
ATOM 680 N N . THR A 1 89 ? 12.707 2.204 -5.765 1.00 83.94 89 THR A N 1
ATOM 681 C CA . THR A 1 89 ? 11.993 3.055 -6.734 1.00 83.94 89 THR A CA 1
ATOM 682 C C . THR A 1 89 ? 11.502 2.292 -7.957 1.00 83.94 89 THR A C 1
ATOM 684 O O . THR A 1 89 ? 10.494 2.675 -8.539 1.00 83.94 89 THR A O 1
ATOM 687 N N . ASP A 1 90 ? 12.117 1.144 -8.259 1.00 86.50 90 ASP A N 1
ATOM 688 C CA . ASP A 1 90 ? 11.836 0.374 -9.475 1.00 86.50 90 ASP A CA 1
ATOM 689 C C . ASP A 1 90 ? 10.356 0.005 -9.676 1.00 86.50 90 ASP A C 1
ATOM 691 O O . ASP A 1 90 ? 9.919 -0.120 -10.817 1.00 86.50 90 ASP A O 1
ATOM 695 N N . ILE A 1 91 ? 9.577 -0.216 -8.606 1.00 90.19 91 ILE A N 1
ATOM 696 C CA . ILE A 1 91 ? 8.155 -0.590 -8.690 1.00 90.19 91 ILE A CA 1
ATOM 697 C C . ILE A 1 91 ? 7.271 0.615 -8.377 1.00 90.19 91 ILE A C 1
ATOM 699 O O . ILE A 1 91 ? 7.131 1.029 -7.226 1.00 90.19 91 ILE A O 1
ATOM 703 N N . ASN A 1 92 ? 6.575 1.094 -9.405 1.00 92.12 92 ASN A N 1
ATOM 704 C CA . ASN A 1 92 ? 5.729 2.285 -9.331 1.00 92.12 92 ASN A CA 1
ATOM 705 C C . ASN A 1 92 ? 4.302 2.012 -8.876 1.00 92.12 92 ASN A C 1
ATOM 707 O O . ASN A 1 92 ? 3.640 2.892 -8.335 1.00 92.12 92 ASN A O 1
ATOM 711 N N . ALA A 1 93 ? 3.791 0.825 -9.190 1.00 92.38 93 ALA A N 1
ATOM 712 C CA . ALA A 1 93 ? 2.408 0.474 -8.933 1.00 92.38 93 ALA A CA 1
ATOM 713 C C . ALA A 1 93 ? 2.263 -1.031 -8.755 1.00 92.38 93 ALA A C 1
ATOM 715 O O . ALA A 1 93 ? 2.913 -1.827 -9.440 1.00 92.38 93 ALA A O 1
ATOM 716 N N . VAL A 1 94 ? 1.334 -1.414 -7.885 1.00 94.44 94 VAL A N 1
ATOM 717 C CA . VAL A 1 94 ? 0.857 -2.785 -7.739 1.00 94.44 94 VAL A CA 1
ATOM 718 C C . VAL A 1 94 ? -0.667 -2.803 -7.758 1.00 94.44 94 VAL A C 1
ATOM 720 O O . VAL A 1 94 ? -1.323 -1.858 -7.329 1.00 94.44 94 VAL A O 1
ATOM 723 N N . SER A 1 95 ? -1.245 -3.878 -8.283 1.00 94.00 95 SER A N 1
ATOM 724 C CA . SER A 1 95 ? -2.676 -4.136 -8.180 1.00 94.00 95 SER A CA 1
ATOM 725 C C . SER A 1 95 ? -2.943 -5.617 -7.954 1.00 94.00 95 SER A C 1
ATOM 727 O O . SER A 1 95 ? -2.310 -6.485 -8.561 1.00 94.00 95 SER A O 1
ATOM 729 N N . ARG A 1 96 ? -3.902 -5.920 -7.077 1.00 94.50 96 ARG A N 1
ATOM 730 C CA . ARG A 1 96 ? -4.309 -7.288 -6.742 1.00 94.50 96 ARG A CA 1
ATOM 731 C C . ARG A 1 96 ? -5.601 -7.668 -7.445 1.00 94.50 96 ARG A C 1
ATOM 733 O O . ARG A 1 96 ? -6.562 -6.910 -7.449 1.00 94.50 96 ARG A O 1
ATOM 740 N N . SER A 1 97 ? -5.667 -8.903 -7.936 1.00 93.19 97 SER A N 1
ATOM 741 C CA . SER A 1 97 ? -6.915 -9.493 -8.433 1.00 93.19 97 SER A CA 1
ATOM 742 C C . SER A 1 97 ? -8.012 -9.507 -7.357 1.00 93.19 97 SER A C 1
ATOM 744 O O . SER A 1 97 ? -7.714 -9.798 -6.195 1.00 93.19 97 SER A O 1
ATOM 746 N N . ASN A 1 98 ? -9.276 -9.349 -7.756 1.00 89.56 98 ASN A N 1
ATOM 747 C CA . ASN A 1 98 ? -10.435 -9.420 -6.849 1.00 89.56 98 ASN A CA 1
ATOM 748 C C . ASN A 1 98 ? -10.511 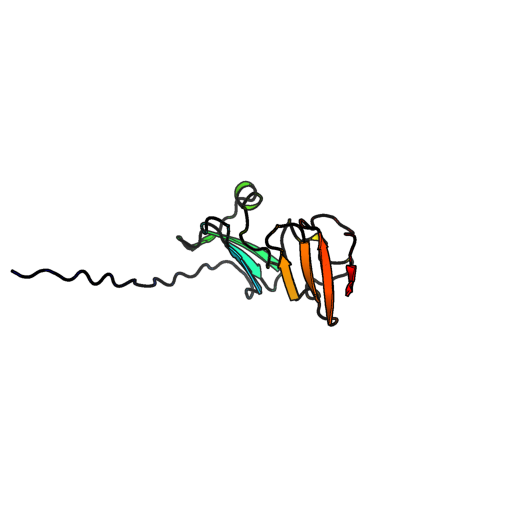-10.743 -6.064 1.00 89.56 98 ASN A C 1
ATOM 750 O O . ASN A 1 98 ? -10.767 -10.734 -4.864 1.00 89.56 98 ASN A O 1
ATOM 754 N N . GLU A 1 99 ? -10.170 -11.864 -6.710 1.00 90.44 99 GLU A N 1
ATOM 755 C CA . GLU A 1 99 ? -10.117 -13.206 -6.100 1.00 90.44 99 GLU A CA 1
ATOM 756 C C . GLU A 1 99 ? -8.906 -13.420 -5.172 1.00 90.44 99 GLU A C 1
ATOM 758 O O . GLU A 1 99 ? -8.662 -14.529 -4.702 1.00 90.44 99 GLU A O 1
ATOM 763 N N . LYS A 1 100 ? -8.105 -12.374 -4.9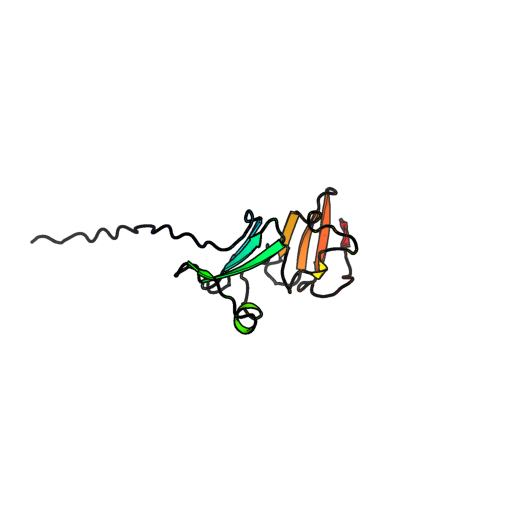22 1.00 90.06 100 LYS A N 1
ATOM 764 C CA . LYS A 1 100 ? -6.943 -12.388 -4.017 1.00 90.06 100 LYS A CA 1
ATOM 765 C C . LYS A 1 100 ? -5.930 -13.495 -4.335 1.00 90.06 100 LYS A C 1
ATOM 767 O O . LYS A 1 100 ? -5.338 -14.072 -3.431 1.00 90.06 100 LYS A O 1
ATOM 772 N N . ARG A 1 101 ? -5.726 -13.799 -5.621 1.00 91.75 101 ARG A N 1
ATOM 773 C CA . ARG A 1 101 ? -4.829 -14.876 -6.070 1.00 91.75 101 ARG A CA 1
ATOM 774 C C . ARG A 1 101 ? -3.620 -14.383 -6.858 1.00 91.75 101 ARG A C 1
ATOM 776 O O . ARG A 1 101 ? -2.611 -15.082 -6.898 1.00 91.75 101 ARG A O 1
ATOM 783 N N . LEU A 1 102 ? -3.710 -13.210 -7.480 1.00 93.62 102 LEU A N 1
ATOM 784 C CA . LEU A 1 102 ? -2.668 -12.653 -8.341 1.00 93.62 102 LEU A CA 1
ATOM 785 C C . LEU A 1 102 ? -2.354 -11.199 -7.975 1.00 93.62 102 LEU A C 1
ATOM 787 O O . LEU A 1 102 ? -3.232 -10.472 -7.503 1.00 93.62 102 LEU A O 1
ATOM 791 N N . LEU A 1 103 ? -1.118 -10.792 -8.251 1.00 94.06 103 LEU A N 1
ATOM 792 C CA . LEU A 1 103 ? -0.648 -9.407 -8.244 1.00 94.06 103 LEU A CA 1
ATOM 793 C C . LEU A 1 103 ? -0.051 -9.064 -9.603 1.00 94.06 103 LEU A C 1
ATOM 795 O O . LEU A 1 103 ? 0.617 -9.901 -10.211 1.00 94.06 103 LEU A O 1
ATOM 799 N N . VAL A 1 104 ? -0.249 -7.825 -10.032 1.00 94.38 104 VAL A N 1
ATOM 800 C CA . VAL A 1 104 ? 0.441 -7.223 -11.170 1.00 94.38 104 VAL A CA 1
ATOM 801 C C . VAL A 1 104 ? 1.253 -6.034 -10.682 1.00 94.38 104 VAL A C 1
ATOM 803 O O . VAL A 1 104 ? 0.742 -5.267 -9.869 1.00 94.38 104 VAL A O 1
ATOM 806 N N . THR A 1 105 ? 2.474 -5.863 -11.187 1.00 94.62 105 THR A N 1
ATOM 807 C CA . THR A 1 105 ? 3.271 -4.645 -10.976 1.00 94.62 105 THR A CA 1
ATOM 808 C C . THR A 1 105 ? 3.656 -3.994 -12.293 1.00 94.62 105 THR A C 1
ATOM 810 O O . THR A 1 105 ? 3.822 -4.690 -13.295 1.00 94.62 105 THR A O 1
ATOM 813 N N . GLY A 1 106 ? 3.827 -2.675 -12.270 1.00 93.94 106 GLY A N 1
ATOM 814 C CA . GLY A 1 106 ? 4.493 -1.917 -13.329 1.00 93.94 106 GLY A CA 1
ATOM 815 C C . GLY A 1 106 ? 5.799 -1.327 -12.805 1.00 93.94 106 GLY A C 1
ATOM 816 O O . GLY A 1 106 ? 5.811 -0.795 -11.692 1.00 93.94 106 GLY A O 1
ATOM 817 N N . ASP A 1 107 ? 6.872 -1.446 -13.587 1.00 91.62 107 ASP A N 1
ATOM 818 C CA . ASP A 1 107 ? 8.203 -0.951 -13.225 1.00 91.62 107 ASP A CA 1
ATOM 819 C C . ASP A 1 107 ? 8.679 0.238 -14.082 1.00 91.62 107 ASP A C 1
ATOM 821 O O . ASP A 1 107 ? 8.074 0.577 -15.104 1.00 91.62 107 ASP A O 1
ATOM 825 N N . ASP A 1 108 ? 9.766 0.882 -13.652 1.00 90.94 108 ASP A N 1
ATOM 826 C CA . ASP A 1 108 ? 10.429 1.990 -14.366 1.00 90.94 108 ASP A CA 1
ATOM 827 C C . ASP A 1 108 ? 11.053 1.580 -15.710 1.00 90.94 108 ASP A C 1
ATOM 829 O O . ASP A 1 108 ? 11.360 2.420 -16.559 1.00 90.94 108 ASP A O 1
ATOM 833 N N . PHE A 1 109 ? 11.214 0.278 -15.944 1.00 88.81 109 PHE A N 1
ATOM 834 C CA . PHE A 1 109 ? 11.780 -0.275 -17.173 1.00 88.81 109 PHE A CA 1
ATOM 835 C C . PHE A 1 109 ? 10.714 -0.536 -18.244 1.00 88.81 109 PHE A C 1
ATOM 837 O O . PHE A 1 109 ? 11.026 -1.080 -19.308 1.00 88.81 109 PHE A O 1
ATOM 844 N N . GLY A 1 110 ? 9.461 -0.153 -17.976 1.00 89.44 110 GLY A N 1
ATOM 845 C CA . GLY A 1 110 ? 8.330 -0.339 -18.877 1.00 89.44 110 GLY A CA 1
ATOM 846 C C . GLY A 1 110 ? 7.827 -1.781 -18.938 1.00 89.44 110 GLY A C 1
ATOM 847 O O . GLY A 1 110 ? 7.151 -2.138 -19.904 1.00 89.44 110 GLY A O 1
ATOM 848 N N . LYS A 1 111 ? 8.153 -2.618 -17.947 1.00 89.94 111 LYS A N 1
ATOM 849 C CA . LYS A 1 111 ? 7.695 -4.007 -17.873 1.00 89.94 111 LYS A CA 1
ATOM 850 C C . LYS A 1 111 ? 6.502 -4.150 -16.947 1.00 89.94 111 LYS A C 1
ATOM 852 O O . LYS A 1 111 ? 6.331 -3.424 -15.965 1.00 89.94 111 LYS A O 1
ATOM 857 N N . VAL A 1 112 ? 5.693 -5.160 -17.258 1.00 92.31 112 VAL A N 1
ATOM 858 C CA . VAL A 1 112 ? 4.593 -5.602 -16.408 1.00 92.31 112 VAL A CA 1
ATOM 859 C C . VAL A 1 112 ? 4.886 -7.008 -15.911 1.00 92.31 112 VAL A C 1
ATOM 861 O O . VAL A 1 112 ? 5.150 -7.932 -16.684 1.00 92.31 112 VAL A O 1
ATOM 864 N N . HIS A 1 113 ? 4.815 -7.185 -14.598 1.00 90.88 113 HIS A N 1
ATOM 865 C CA . HIS A 1 113 ? 5.090 -8.463 -13.957 1.00 90.88 113 HIS A CA 1
ATOM 866 C C . HIS A 1 113 ? 3.836 -9.038 -13.314 1.00 90.88 113 HIS A C 1
ATOM 868 O O . HIS A 1 113 ? 3.063 -8.314 -12.693 1.00 90.88 113 HIS A O 1
ATOM 874 N N . LEU A 1 114 ? 3.654 -10.355 -13.427 1.00 92.94 114 LEU A N 1
ATOM 875 C CA . LEU A 1 114 ? 2.563 -11.090 -12.789 1.00 92.94 114 LEU A CA 1
ATOM 876 C C . LEU A 1 114 ? 3.111 -12.051 -11.726 1.00 92.94 114 LEU A C 1
ATOM 878 O O . LEU A 1 114 ? 3.975 -12.885 -12.015 1.00 92.94 114 LEU A O 1
ATOM 882 N N . PHE A 1 115 ? 2.539 -11.981 -10.524 1.00 92.12 115 PHE A N 1
ATOM 883 C CA . PHE A 1 115 ? 2.896 -12.791 -9.358 1.00 92.12 115 PHE A CA 1
ATOM 884 C C . PHE A 1 115 ? 1.667 -13.475 -8.748 1.00 92.12 115 PHE A C 1
ATOM 886 O O . PHE A 1 115 ? 0.528 -13.053 -8.956 1.00 92.12 115 PHE A O 1
ATOM 893 N N . SER A 1 116 ? 1.897 -14.510 -7.939 1.00 92.06 116 SER A N 1
ATOM 894 C CA . SER A 1 116 ? 0.874 -15.062 -7.040 1.00 92.06 116 SER A CA 1
ATOM 895 C C . SER A 1 116 ? 0.711 -14.181 -5.799 1.00 92.06 116 SER A C 1
ATOM 897 O O . SER A 1 116 ? 1.686 -13.619 -5.305 1.00 92.06 116 SER A O 1
ATOM 899 N N . PHE A 1 117 ? -0.507 -14.104 -5.265 1.00 90.75 117 PHE A N 1
ATOM 900 C CA . PHE A 1 117 ? -0.803 -13.461 -3.986 1.00 90.75 117 PHE A CA 1
ATOM 901 C C . PHE A 1 117 ? -1.028 -14.516 -2.884 1.00 90.75 117 PHE A C 1
ATOM 903 O O . PHE A 1 117 ? -1.740 -15.492 -3.138 1.00 90.75 117 PHE A O 1
ATOM 910 N N . PRO A 1 118 ? -0.499 -14.317 -1.663 1.00 91.25 118 PRO A N 1
ATOM 911 C CA . PRO A 1 118 ? 0.436 -13.256 -1.282 1.00 91.25 118 PRO A CA 1
ATOM 912 C C . PRO A 1 118 ? 1.843 -13.490 -1.863 1.00 91.25 118 PRO A C 1
ATOM 914 O O . PRO A 1 118 ? 2.277 -14.628 -2.046 1.00 91.25 118 PRO A O 1
ATOM 917 N N . CYS A 1 119 ? 2.563 -12.400 -2.129 1.00 89.50 119 CYS A N 1
ATOM 918 C CA . CYS A 1 119 ? 3.942 -12.406 -2.615 1.00 89.50 119 CYS A CA 1
ATOM 919 C C . CYS A 1 119 ? 4.892 -12.129 -1.437 1.00 89.50 119 CYS A C 1
ATOM 921 O O . CYS A 1 119 ? 5.495 -11.065 -1.328 1.00 89.50 119 CYS A O 1
ATOM 923 N N . SER A 1 120 ? 4.961 -13.086 -0.507 1.00 86.38 120 SER A N 1
ATOM 924 C CA . SER A 1 120 ? 5.676 -12.974 0.780 1.00 86.38 120 SER A CA 1
ATOM 925 C C . SER A 1 120 ? 6.909 -13.877 0.869 1.00 86.38 120 SER A C 1
ATOM 927 O O . SER A 1 120 ? 7.280 -14.323 1.953 1.00 86.38 120 SER A O 1
ATOM 929 N N . GLN A 1 121 ? 7.499 -14.245 -0.267 1.00 81.31 121 GLN A N 1
ATOM 930 C CA . GLN A 1 121 ? 8.694 -15.086 -0.309 1.00 81.31 121 GLN A CA 1
ATOM 931 C C . GLN A 1 121 ? 9.791 -14.384 -1.094 1.00 81.31 121 GLN A C 1
ATOM 933 O O . GLN A 1 121 ? 9.526 -13.743 -2.106 1.00 81.31 121 GLN A O 1
ATOM 938 N N . PHE A 1 122 ? 11.034 -14.555 -0.655 1.00 62.31 122 PHE A N 1
ATOM 939 C CA . PHE A 1 122 ? 12.185 -14.193 -1.468 1.00 62.31 122 PHE A CA 1
ATOM 940 C C . PHE A 1 122 ? 12.260 -15.152 -2.665 1.00 62.31 122 PHE A C 1
ATOM 942 O O . PHE A 1 122 ? 12.150 -16.365 -2.482 1.00 62.31 122 PHE A O 1
ATOM 949 N N . ARG A 1 123 ? 12.465 -14.616 -3.879 1.00 63.53 123 ARG A N 1
ATOM 950 C CA . ARG A 1 123 ? 12.561 -15.369 -5.153 1.00 63.53 123 ARG A CA 1
ATOM 951 C C . ARG A 1 123 ? 11.244 -15.991 -5.630 1.00 63.53 123 ARG A C 1
ATOM 953 O O . ARG A 1 123 ? 11.128 -17.205 -5.810 1.00 63.53 123 ARG A O 1
ATOM 960 N N . VAL A 1 124 ? 10.244 -15.151 -5.883 1.00 61.91 124 VAL A N 1
ATOM 961 C CA . VAL A 1 124 ? 8.958 -15.604 -6.432 1.00 61.91 124 VAL A CA 1
ATOM 962 C C . VAL A 1 124 ? 9.079 -15.951 -7.917 1.00 61.91 124 VAL A C 1
ATOM 964 O O . VAL A 1 124 ? 9.787 -15.300 -8.683 1.00 61.91 124 VAL A O 1
ATOM 967 N N . ARG A 1 125 ? 8.362 -16.998 -8.342 1.00 61.22 125 ARG A N 1
ATOM 968 C CA . ARG A 1 125 ? 8.263 -17.385 -9.753 1.00 61.22 125 ARG A CA 1
ATOM 969 C C . ARG A 1 125 ? 7.495 -16.311 -10.535 1.00 61.22 125 ARG A C 1
ATOM 971 O O . ARG A 1 125 ? 6.267 -16.308 -10.544 1.00 61.22 125 ARG A O 1
ATOM 978 N N . LEU A 1 126 ? 8.248 -15.433 -11.185 1.00 67.44 126 LEU A N 1
ATOM 979 C CA . LEU A 1 126 ? 7.784 -14.310 -11.994 1.00 67.44 126 LEU A CA 1
ATOM 980 C C . LEU A 1 126 ? 7.371 -14.757 -13.403 1.00 67.44 126 LEU A C 1
ATOM 982 O O . LEU A 1 126 ? 8.055 -15.576 -14.024 1.00 67.44 126 LEU A O 1
ATOM 986 N N . LYS A 1 127 ? 6.297 -14.177 -13.944 1.00 71.50 127 LYS A N 1
ATOM 987 C CA . LYS A 1 127 ? 6.081 -14.110 -15.398 1.00 71.50 127 LYS A CA 1
ATOM 988 C C . LYS A 1 127 ? 6.171 -12.652 -15.843 1.00 71.50 127 LYS A C 1
ATOM 990 O O . LYS A 1 127 ? 5.470 -11.811 -15.286 1.00 71.50 127 LYS A O 1
ATOM 995 N N . ILE A 1 128 ? 7.031 -12.394 -16.824 1.00 71.75 128 ILE A N 1
ATOM 996 C CA . ILE A 1 128 ? 7.258 -11.077 -17.433 1.00 71.75 128 ILE A CA 1
ATOM 997 C C . ILE A 1 128 ? 6.497 -11.040 -18.758 1.00 71.75 128 ILE A C 1
ATOM 999 O O . ILE A 1 128 ? 6.553 -12.025 -19.502 1.00 71.75 128 ILE A O 1
ATOM 1003 N N . TYR A 1 129 ? 5.806 -9.935 -19.026 1.00 62.41 129 TYR A N 1
ATOM 1004 C CA . TYR A 1 129 ? 5.144 -9.655 -20.300 1.00 62.41 129 TYR A CA 1
ATOM 1005 C C . TYR A 1 129 ? 5.743 -8.416 -20.956 1.00 62.41 129 TYR A C 1
ATOM 1007 O O . TYR A 1 129 ? 6.160 -7.503 -20.205 1.00 62.41 129 TYR A O 1
#

Organism: NCBI:txid62062